Protein AF-A0A9P6ZFI5-F1 (afdb_monomer_lite)

Radius of gyration: 21.27 Å; chains: 1; bounding box: 38×54×69 Å

Organism: NCBI:txid48579

Secondary structure (DSSP, 8-state):
----PPP-----PPPP---HHHHHHHHHHHHHTGGGSBTTTB--HHHHHHHHHHHHHH-TT-SSSPPPHHHHHHHHHHHHHHHHHHHHHHHH---EEETTTEEE--GGGHHHHHHHHHHS-----STT--

Structure (mmCIF, N/CA/C/O backbone):
data_AF-A0A9P6ZFI5-F1
#
_entry.id   AF-A0A9P6ZFI5-F1
#
loop_
_atom_site.group_PDB
_atom_site.id
_atom_site.type_symbol
_atom_site.label_atom_id
_atom_site.label_alt_id
_atom_site.label_comp_id
_atom_site.label_asym_id
_atom_site.label_entity_id
_atom_site.label_seq_id
_atom_site.pdbx_PDB_ins_code
_atom_site.Cartn_x
_atom_site.Cartn_y
_atom_site.Cartn_z
_atom_site.occupancy
_atom_site.B_iso_or_equiv
_atom_site.auth_seq_id
_atom_site.auth_comp_id
_atom_site.auth_asym_id
_atom_site.auth_atom_id
_atom_site.pdbx_PDB_model_num
ATOM 1 N N . MET A 1 1 ? -13.463 -40.369 39.998 1.00 40.94 1 MET A N 1
ATOM 2 C CA . MET A 1 1 ? -12.414 -39.922 39.057 1.00 40.94 1 MET A CA 1
ATOM 3 C C . MET A 1 1 ? -13.086 -39.621 37.727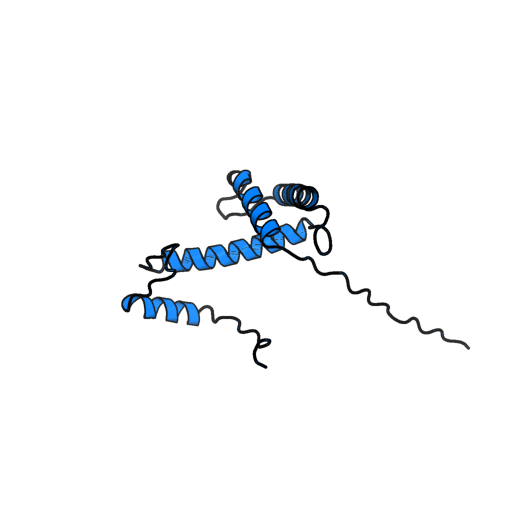 1.00 40.94 1 MET A C 1
ATOM 5 O O . MET A 1 1 ? -13.420 -40.551 37.013 1.00 40.94 1 MET A O 1
ATOM 9 N N . GLY A 1 2 ? -13.397 -38.354 37.452 1.00 41.78 2 GLY A N 1
ATOM 10 C CA . GLY A 1 2 ? -14.003 -37.929 36.188 1.00 41.78 2 GLY A CA 1
ATOM 11 C C . GLY A 1 2 ? -13.125 -36.852 35.573 1.00 41.78 2 GLY A C 1
ATOM 12 O O . GLY A 1 2 ? -13.186 -35.700 35.988 1.00 41.78 2 GLY A O 1
ATOM 13 N N . SER A 1 3 ? -12.255 -37.247 34.649 1.00 42.06 3 SER A N 1
ATOM 14 C CA . SER A 1 3 ? -11.393 -36.322 33.918 1.00 42.06 3 SER A CA 1
ATOM 15 C C . SER A 1 3 ? -12.181 -35.750 32.748 1.00 42.06 3 SER A C 1
ATOM 17 O O . SER A 1 3 ? -12.463 -36.445 31.777 1.00 42.06 3 SER A O 1
ATOM 19 N N . GLN A 1 4 ? -12.567 -34.484 32.861 1.00 42.50 4 GLN A N 1
ATOM 20 C CA . GLN A 1 4 ? -13.249 -33.748 31.805 1.00 42.50 4 GLN A CA 1
ATOM 21 C C . GLN A 1 4 ? -12.203 -33.186 30.835 1.00 42.50 4 GLN A C 1
ATOM 23 O O . GLN A 1 4 ? -11.473 -32.250 31.164 1.00 42.50 4 GLN A O 1
ATOM 28 N N . GLN A 1 5 ? -12.108 -33.782 29.646 1.00 44.12 5 GLN A N 1
ATOM 29 C CA . GLN A 1 5 ? -11.321 -33.245 28.535 1.00 44.12 5 GLN A CA 1
ATOM 30 C C . GLN A 1 5 ? -11.981 -31.958 28.018 1.00 44.12 5 GLN A C 1
ATOM 32 O O . GLN A 1 5 ? -13.176 -31.935 27.725 1.00 44.12 5 GLN A O 1
ATOM 37 N N . ARG A 1 6 ? -11.204 -30.872 27.925 1.00 48.00 6 ARG A N 1
ATOM 38 C CA . ARG A 1 6 ? -11.590 -29.651 27.206 1.00 48.00 6 ARG A CA 1
ATOM 39 C C . ARG A 1 6 ? -11.162 -29.791 25.748 1.00 48.00 6 ARG A C 1
ATOM 41 O O . ARG A 1 6 ? -9.970 -29.871 25.469 1.00 48.00 6 ARG A O 1
ATOM 48 N N . GLU A 1 7 ? -12.135 -29.783 24.847 1.00 42.41 7 GLU A N 1
ATOM 49 C CA . GLU A 1 7 ? -11.922 -29.663 23.403 1.00 42.41 7 GLU A CA 1
ATOM 50 C C . GLU A 1 7 ? -11.342 -28.275 23.058 1.00 42.41 7 GLU A C 1
ATOM 52 O O . GLU A 1 7 ? -11.862 -27.261 23.542 1.00 42.41 7 GLU A O 1
ATOM 57 N N . PRO A 1 8 ? -10.288 -28.173 22.227 1.00 46.66 8 PRO A N 1
ATOM 58 C CA . PRO A 1 8 ? -9.792 -26.890 21.754 1.00 46.66 8 PRO A CA 1
ATOM 59 C C . PRO A 1 8 ? -10.709 -26.370 20.640 1.00 46.66 8 PRO A C 1
ATOM 61 O O . PRO A 1 8 ? -10.638 -26.797 19.489 1.00 46.66 8 PRO A O 1
ATOM 64 N N . THR A 1 9 ? -11.573 -25.409 20.964 1.00 42.44 9 THR A N 1
ATOM 65 C CA . THR A 1 9 ? -12.352 -24.671 19.964 1.00 42.44 9 THR A CA 1
ATOM 66 C C . THR A 1 9 ? -11.446 -23.679 19.240 1.00 42.44 9 THR A C 1
ATOM 68 O O . THR A 1 9 ? -11.339 -22.502 19.587 1.00 42.44 9 THR A O 1
ATOM 71 N N . THR A 1 10 ? -10.760 -24.139 18.195 1.00 51.16 10 THR A N 1
ATOM 72 C CA . THR A 1 10 ? -9.990 -23.256 17.313 1.00 51.16 10 THR A CA 1
ATOM 73 C C . THR A 1 10 ? -10.960 -22.442 16.453 1.00 51.16 10 THR A C 1
ATOM 75 O O . THR A 1 10 ? -11.251 -22.779 15.306 1.00 51.16 10 THR A O 1
ATOM 78 N N . SER A 1 11 ? -11.494 -21.359 17.023 1.00 56.91 11 SER A N 1
ATOM 79 C CA . SER A 1 11 ? -12.245 -20.339 16.291 1.00 56.91 11 SER A CA 1
ATOM 80 C C . SER A 1 11 ? -11.355 -19.777 15.182 1.00 56.91 11 SER A C 1
ATOM 82 O O . SER A 1 11 ? -10.344 -19.109 15.429 1.00 56.91 11 SER A O 1
ATOM 84 N N . ARG A 1 12 ? -11.685 -20.124 13.935 1.00 64.50 12 ARG A N 1
ATOM 85 C CA . ARG A 1 12 ? -10.923 -19.740 12.749 1.00 64.50 12 ARG A CA 1
ATOM 86 C C . ARG A 1 12 ? -11.193 -18.256 12.491 1.00 64.50 12 ARG A C 1
ATOM 88 O O . ARG A 1 12 ? -12.205 -17.905 11.895 1.00 64.50 12 ARG A O 1
ATOM 95 N N . ARG A 1 13 ? -10.316 -17.374 12.988 1.00 65.56 13 ARG A N 1
ATOM 96 C CA . ARG A 1 13 ? -10.398 -15.926 12.730 1.00 65.56 13 ARG A CA 1
ATOM 97 C C . ARG A 1 13 ? -10.521 -15.684 11.223 1.00 65.56 13 ARG A C 1
ATOM 99 O O . ARG A 1 13 ? -9.667 -16.132 10.460 1.00 65.56 13 ARG A O 1
ATOM 106 N N . SER A 1 14 ? -11.569 -14.972 10.811 1.00 73.19 14 SER A N 1
ATOM 107 C CA . SER A 1 14 ? -11.767 -14.568 9.419 1.00 73.19 14 SER A CA 1
ATOM 108 C C . SER A 1 14 ? -10.541 -13.800 8.923 1.00 73.19 14 SER A C 1
ATOM 110 O O . SER A 1 14 ? -10.099 -12.848 9.566 1.00 73.19 14 SER A O 1
ATOM 112 N N . ALA A 1 15 ? -9.969 -14.225 7.796 1.00 84.75 15 ALA A N 1
ATOM 113 C CA . ALA A 1 15 ? -8.791 -13.583 7.224 1.00 84.75 15 ALA A CA 1
ATOM 114 C C . ALA A 1 15 ? -9.104 -12.147 6.767 1.00 84.75 15 ALA A C 1
ATOM 116 O O . ALA A 1 15 ? -10.215 -11.853 6.321 1.00 84.75 15 ALA A O 1
ATOM 117 N N . ILE A 1 16 ? -8.111 -11.254 6.852 1.00 90.06 16 ILE A N 1
ATOM 118 C CA . ILE A 1 16 ? -8.219 -9.903 6.288 1.00 90.06 16 ILE A CA 1
ATOM 119 C C . ILE A 1 16 ? -8.354 -10.016 4.769 1.00 90.06 16 ILE A C 1
ATOM 121 O O . ILE A 1 16 ? -7.474 -10.557 4.102 1.00 90.06 16 ILE A O 1
ATOM 125 N N . HIS A 1 17 ? -9.442 -9.471 4.232 1.00 93.12 17 HIS A N 1
ATOM 126 C CA . HIS A 1 17 ? -9.744 -9.483 2.805 1.00 93.12 17 HIS A CA 1
ATOM 127 C C . HIS A 1 17 ? -9.580 -8.086 2.208 1.00 93.12 17 HIS A C 1
ATOM 129 O O . HIS A 1 17 ? -10.130 -7.131 2.751 1.00 93.12 17 HIS A O 1
ATOM 135 N N . TRP A 1 18 ? -8.860 -7.970 1.095 1.00 94.31 18 TRP A N 1
ATOM 136 C CA . TRP A 1 18 ? -8.723 -6.730 0.331 1.00 94.31 18 TRP A CA 1
ATOM 137 C C . TRP A 1 18 ? -9.469 -6.866 -0.990 1.00 94.31 18 TRP A C 1
ATOM 139 O O . TRP A 1 18 ? -9.168 -7.759 -1.775 1.00 94.31 18 TRP A O 1
ATOM 149 N N . ASP A 1 19 ? -10.452 -5.999 -1.199 1.00 93.81 19 ASP A N 1
ATOM 150 C CA . ASP A 1 19 ? -11.112 -5.833 -2.491 1.00 93.81 19 ASP A CA 1
ATOM 151 C C . ASP A 1 19 ? -10.305 -4.878 -3.385 1.00 93.81 19 ASP A C 1
ATOM 153 O O . ASP A 1 19 ? -9.631 -3.974 -2.887 1.00 93.81 19 ASP A O 1
ATOM 157 N N . VAL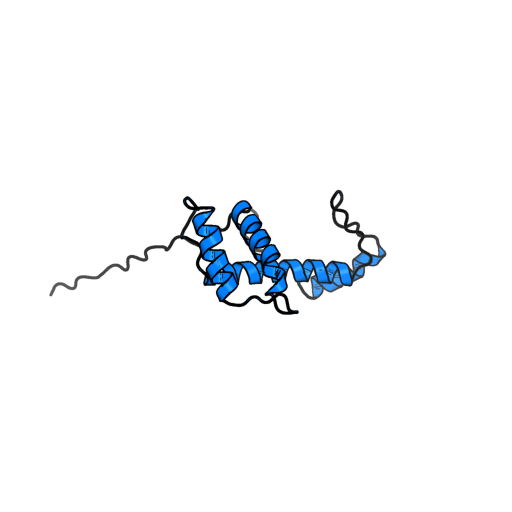 A 1 20 ? -10.426 -5.022 -4.703 1.00 93.94 20 VAL A N 1
ATOM 158 C CA . VAL A 1 20 ? -9.866 -4.098 -5.693 1.00 93.94 20 VAL A CA 1
ATOM 159 C C . VAL A 1 20 ? -10.291 -2.655 -5.407 1.00 93.94 20 VAL A C 1
ATOM 161 O O . VAL A 1 20 ? -9.460 -1.750 -5.487 1.00 93.94 20 VAL A O 1
ATOM 164 N N . GLU A 1 21 ? -11.547 -2.408 -5.026 1.00 95.19 21 GLU A N 1
ATOM 165 C CA . GLU A 1 21 ? -12.003 -1.049 -4.687 1.00 95.19 21 GLU A CA 1
ATOM 166 C C . GLU A 1 21 ? -11.318 -0.494 -3.432 1.00 95.19 21 GLU A C 1
ATOM 168 O O . GLU A 1 21 ? -10.950 0.683 -3.377 1.00 95.19 21 GLU A O 1
ATOM 173 N N . GLN A 1 22 ? -11.081 -1.355 -2.442 1.00 95.88 22 GLN A N 1
ATOM 174 C CA . GLN A 1 22 ? -10.384 -0.995 -1.208 1.00 95.88 22 GLN A CA 1
ATOM 175 C C . GLN A 1 22 ? -8.907 -0.711 -1.473 1.00 95.88 22 GLN A C 1
ATOM 177 O O . GLN A 1 22 ? -8.354 0.241 -0.928 1.00 95.88 22 GLN A O 1
ATOM 182 N N . GLU A 1 23 ? -8.267 -1.504 -2.331 1.00 96.31 23 GLU A N 1
ATOM 183 C CA . GLU A 1 23 ? -6.882 -1.291 -2.751 1.00 96.31 23 GLU A CA 1
ATOM 184 C C . GLU A 1 23 ? -6.709 0.006 -3.536 1.00 96.31 23 GLU A C 1
ATOM 186 O O . GLU A 1 23 ? -5.753 0.748 -3.293 1.00 96.31 23 GLU A O 1
ATOM 191 N N . LYS A 1 24 ? -7.650 0.315 -4.437 1.00 95.81 24 LYS A N 1
ATOM 192 C CA . LYS A 1 24 ? -7.678 1.586 -5.170 1.00 95.81 24 LYS A CA 1
ATOM 193 C C . LYS A 1 24 ? -7.816 2.764 -4.212 1.00 95.81 24 LYS A C 1
ATOM 195 O O . LYS A 1 24 ? -7.017 3.692 -4.284 1.00 95.81 24 LYS A O 1
ATOM 200 N N . ALA A 1 25 ? -8.773 2.706 -3.284 1.00 97.06 25 ALA A N 1
ATOM 201 C CA . ALA A 1 25 ? -8.965 3.755 -2.285 1.00 97.06 25 ALA A CA 1
ATOM 202 C C . ALA A 1 25 ? -7.741 3.921 -1.372 1.00 97.06 25 ALA A C 1
ATOM 204 O O . ALA A 1 25 ? -7.318 5.043 -1.109 1.00 97.06 25 ALA A O 1
ATOM 205 N N . PHE A 1 26 ? -7.132 2.815 -0.936 1.00 97.62 26 PHE A N 1
ATOM 206 C CA . PHE A 1 26 ? -5.913 2.842 -0.132 1.00 97.62 26 PHE A CA 1
ATOM 207 C C . PHE A 1 26 ? -4.746 3.484 -0.882 1.00 97.62 26 PHE A C 1
ATOM 209 O O . PHE A 1 26 ? -4.060 4.348 -0.344 1.00 97.62 26 PHE A O 1
ATOM 216 N N . THR A 1 27 ? -4.539 3.099 -2.140 1.00 96.56 27 THR A N 1
ATOM 217 C CA . THR A 1 27 ? -3.469 3.662 -2.970 1.00 96.56 27 THR A CA 1
ATOM 218 C C . THR A 1 27 ? -3.708 5.146 -3.228 1.00 96.56 27 THR A C 1
ATOM 220 O O . THR A 1 27 ? -2.784 5.939 -3.079 1.00 96.56 27 THR A O 1
ATOM 223 N N . ALA A 1 28 ? -4.946 5.543 -3.538 1.00 97.31 28 ALA A N 1
ATOM 224 C CA . ALA A 1 28 ? -5.314 6.945 -3.715 1.00 97.31 28 ALA A CA 1
ATOM 225 C C . ALA A 1 28 ? -5.035 7.767 -2.447 1.00 97.31 28 ALA A C 1
ATOM 227 O O . ALA A 1 28 ? -4.421 8.826 -2.537 1.00 97.31 28 ALA A O 1
ATOM 228 N N . PHE A 1 29 ? -5.393 7.245 -1.271 1.00 97.50 29 PHE A N 1
ATOM 229 C CA . PHE A 1 29 ? -5.067 7.866 0.013 1.00 97.50 29 PHE A CA 1
ATOM 230 C C . PHE A 1 29 ? -3.550 8.036 0.205 1.00 97.50 29 PHE A C 1
ATOM 232 O O . PHE A 1 29 ? -3.084 9.101 0.596 1.00 97.50 29 PHE A O 1
ATOM 239 N N . LEU A 1 30 ? -2.743 7.019 -0.102 1.00 95.88 30 LEU A N 1
ATOM 240 C CA . LEU A 1 30 ? -1.285 7.137 0.026 1.00 95.88 30 LEU A CA 1
ATOM 241 C C . LEU A 1 30 ? -0.687 8.146 -0.963 1.00 95.88 30 LEU A C 1
ATOM 243 O O . LEU A 1 30 ? 0.282 8.825 -0.634 1.00 95.88 30 LEU A O 1
ATOM 247 N N . VAL A 1 31 ? -1.275 8.285 -2.154 1.00 94.69 31 VAL A N 1
ATOM 248 C CA . VAL A 1 31 ? -0.865 9.296 -3.139 1.00 94.69 31 VAL A CA 1
ATOM 249 C C . VAL A 1 31 ? -1.133 10.714 -2.630 1.00 94.69 31 VAL A C 1
ATOM 251 O O . VAL A 1 31 ? -0.307 11.595 -2.871 1.00 94.69 31 VAL A O 1
ATOM 254 N N . THR A 1 32 ? -2.223 10.954 -1.891 1.00 96.19 32 THR A N 1
ATOM 255 C CA . THR A 1 32 ? -2.453 12.277 -1.281 1.00 96.19 32 THR A CA 1
ATOM 256 C C . THR A 1 32 ? -1.444 12.585 -0.175 1.00 96.19 32 THR A C 1
ATOM 258 O O . THR A 1 32 ? -1.094 13.743 0.004 1.00 96.19 32 THR A O 1
ATOM 261 N N . HIS A 1 33 ? -0.917 11.559 0.500 1.00 94.00 33 HIS A N 1
ATOM 262 C CA . HIS A 1 33 ? 0.111 11.682 1.544 1.00 94.00 33 HIS A CA 1
ATOM 263 C C . HIS A 1 33 ? 1.539 11.524 0.995 1.00 94.00 33 HIS A C 1
ATOM 265 O O . HIS A 1 33 ? 2.487 11.340 1.755 1.00 94.00 33 HIS A O 1
ATOM 271 N N . LYS A 1 34 ? 1.737 11.588 -0.331 1.00 90.50 34 LYS A N 1
ATOM 272 C CA . LYS A 1 34 ? 3.046 11.329 -0.960 1.00 90.50 34 LYS A CA 1
ATOM 273 C C . LYS A 1 34 ? 4.171 12.236 -0.449 1.00 90.50 34 LYS A C 1
ATOM 275 O O . LYS A 1 34 ? 5.314 11.806 -0.440 1.00 90.50 34 LYS A O 1
ATOM 280 N N . SER A 1 35 ? 3.862 13.470 -0.045 1.00 90.50 35 SER A N 1
ATOM 281 C CA . SER A 1 35 ? 4.841 14.428 0.495 1.00 90.50 35 SER A CA 1
ATOM 282 C C . SER A 1 35 ? 5.330 14.061 1.895 1.00 90.50 35 SER A C 1
ATOM 284 O O . SER A 1 35 ? 6.349 14.575 2.338 1.00 90.50 35 SER A O 1
ATOM 286 N N . GLU A 1 36 ? 4.608 13.187 2.594 1.00 90.69 36 GLU A N 1
ATOM 287 C CA . GLU A 1 36 ? 4.987 12.651 3.904 1.00 90.69 36 GLU A CA 1
ATOM 288 C C . GLU A 1 36 ? 5.782 11.346 3.787 1.00 90.69 36 GLU A C 1
ATOM 290 O O . GLU A 1 36 ? 6.244 10.805 4.797 1.00 90.69 36 GLU A O 1
ATOM 295 N N . ALA A 1 37 ? 5.919 10.817 2.568 1.00 88.06 37 ALA A N 1
ATOM 296 C CA . ALA A 1 37 ? 6.769 9.675 2.300 1.00 88.06 37 ALA A CA 1
ATOM 297 C C . ALA A 1 37 ? 8.238 10.104 2.288 1.00 88.06 37 ALA A C 1
ATOM 299 O O . ALA A 1 37 ? 8.601 11.135 1.729 1.00 88.06 37 ALA A O 1
ATOM 300 N N . GLU A 1 38 ? 9.096 9.264 2.853 1.00 87.94 38 GLU A N 1
ATOM 301 C CA . GLU A 1 38 ? 10.541 9.375 2.662 1.00 87.94 38 GLU A CA 1
ATOM 302 C C . GLU A 1 38 ? 10.921 9.011 1.217 1.00 87.94 38 GLU A C 1
ATOM 304 O O . GLU A 1 38 ? 10.169 8.311 0.528 1.00 87.94 38 GLU A O 1
ATOM 309 N N . ASP A 1 39 ? 12.132 9.379 0.787 1.00 81.75 39 ASP A N 1
ATOM 310 C CA . ASP A 1 39 ? 12.669 9.114 -0.564 1.00 81.75 39 ASP A CA 1
ATOM 311 C C . ASP A 1 39 ? 12.543 7.647 -1.001 1.00 81.75 39 ASP A C 1
ATOM 313 O O . ASP A 1 39 ? 12.414 7.318 -2.181 1.00 81.75 39 ASP A O 1
ATOM 317 N N . THR A 1 40 ? 12.532 6.732 -0.031 1.00 85.06 40 THR A N 1
ATOM 318 C CA . THR A 1 40 ? 12.394 5.297 -0.273 1.00 85.06 40 THR A CA 1
ATOM 319 C C . THR A 1 40 ? 10.947 4.836 -0.459 1.00 85.06 40 THR A C 1
ATOM 321 O O . THR A 1 40 ? 10.723 3.628 -0.505 1.00 85.06 40 THR A O 1
ATOM 324 N N . MET A 1 41 ? 9.955 5.729 -0.574 1.00 85.56 41 MET A N 1
ATOM 325 C CA . MET A 1 41 ? 8.517 5.407 -0.558 1.00 85.56 41 MET A CA 1
ATOM 326 C C . MET A 1 41 ? 8.112 4.673 0.732 1.00 85.56 41 MET A C 1
ATOM 328 O O . MET A 1 41 ? 7.464 3.615 0.720 1.00 85.56 41 MET A O 1
ATOM 332 N N . SER A 1 42 ? 8.602 5.178 1.859 1.00 90.25 42 SER A N 1
ATOM 333 C CA . SER A 1 42 ? 8.319 4.662 3.198 1.00 90.25 42 SER A CA 1
ATOM 334 C C . SER A 1 42 ? 7.467 5.682 3.943 1.00 90.25 42 SER A C 1
ATOM 336 O O . SER A 1 42 ? 7.768 6.870 3.916 1.00 90.25 42 SER A O 1
ATOM 338 N N . PHE A 1 43 ? 6.386 5.218 4.567 1.00 92.06 43 PHE A N 1
ATOM 339 C CA . PHE A 1 43 ? 5.446 6.068 5.296 1.00 92.06 43 PHE A CA 1
ATOM 340 C C . PHE A 1 43 ? 5.585 5.849 6.799 1.00 92.06 43 PHE A C 1
ATOM 342 O O . PHE A 1 43 ? 5.837 4.729 7.256 1.00 92.06 43 PHE A O 1
ATOM 349 N N . ARG A 1 44 ? 5.355 6.911 7.574 1.00 92.44 44 ARG A N 1
ATOM 350 C CA . ARG A 1 44 ? 5.271 6.830 9.035 1.00 92.44 44 ARG A CA 1
ATOM 351 C C . ARG A 1 44 ? 4.046 6.023 9.466 1.00 92.44 44 ARG A C 1
ATOM 353 O O . ARG A 1 44 ? 3.050 5.923 8.752 1.00 92.44 44 ARG A O 1
ATOM 360 N N . ASN A 1 45 ? 4.096 5.487 10.684 1.00 92.12 45 ASN A N 1
ATOM 361 C CA . ASN A 1 45 ? 2.973 4.746 11.268 1.00 92.12 45 ASN A CA 1
ATOM 362 C C . ASN A 1 45 ? 1.683 5.582 11.355 1.00 92.12 45 ASN A C 1
ATOM 364 O O . ASN A 1 45 ? 0.601 5.010 11.255 1.00 92.12 45 ASN A O 1
ATOM 368 N N . THR A 1 46 ? 1.795 6.906 11.502 1.00 94.88 46 THR A N 1
ATOM 369 C CA . THR A 1 46 ? 0.658 7.841 11.529 1.00 94.88 46 THR A CA 1
ATOM 370 C C . THR A 1 46 ? -0.165 7.762 10.248 1.00 94.88 46 THR A C 1
ATOM 372 O O . THR A 1 46 ? -1.356 7.492 10.322 1.00 94.88 46 THR A O 1
ATOM 375 N N . VAL A 1 47 ? 0.484 7.799 9.080 1.00 96.69 47 VAL A N 1
ATOM 376 C CA . VAL A 1 47 ? -0.184 7.667 7.773 1.00 96.69 47 VAL A CA 1
ATOM 377 C C . VAL A 1 47 ? -0.961 6.351 7.673 1.00 96.69 47 VAL A C 1
ATOM 379 O O . VAL A 1 47 ? -2.057 6.306 7.125 1.00 96.69 47 VAL A O 1
ATOM 382 N N . PHE A 1 48 ? -0.440 5.255 8.239 1.00 97.12 48 PHE A N 1
ATOM 383 C CA . PHE A 1 48 ? -1.156 3.974 8.253 1.00 97.12 48 PHE A CA 1
ATOM 384 C C . PHE A 1 48 ? -2.309 3.928 9.262 1.00 97.12 48 PHE A C 1
ATOM 386 O O . PHE A 1 48 ? -3.271 3.185 9.042 1.00 97.12 48 PHE A O 1
ATOM 393 N N . THR A 1 49 ? -2.230 4.682 10.359 1.00 97.31 49 THR A N 1
ATOM 394 C CA . THR A 1 49 ? -3.361 4.886 11.276 1.00 97.31 49 THR A CA 1
ATOM 395 C C . THR A 1 49 ? -4.472 5.647 10.560 1.00 97.31 49 THR A C 1
ATOM 397 O O . THR A 1 49 ? -5.612 5.185 10.539 1.00 97.31 49 THR A O 1
ATOM 400 N N . ASP A 1 50 ? -4.129 6.732 9.873 1.00 97.50 50 ASP A N 1
ATOM 401 C CA . ASP A 1 50 ? -5.092 7.566 9.154 1.00 97.50 50 ASP A CA 1
ATOM 402 C C . ASP A 1 50 ? -5.702 6.815 7.966 1.00 97.50 50 ASP A C 1
ATOM 404 O O . ASP A 1 50 ? -6.918 6.820 7.780 1.00 97.50 50 ASP A O 1
ATOM 408 N N . ALA A 1 51 ? -4.893 6.042 7.234 1.00 97.12 51 ALA A N 1
ATOM 409 C CA . ALA A 1 51 ? -5.376 5.153 6.180 1.00 97.12 51 ALA A CA 1
ATOM 410 C C . ALA A 1 51 ? -6.360 4.105 6.715 1.00 97.12 51 ALA A C 1
ATOM 412 O O . ALA A 1 51 ? -7.332 3.755 6.047 1.00 97.12 51 ALA A O 1
ATOM 413 N N . THR A 1 52 ? -6.116 3.597 7.927 1.00 97.50 52 THR A N 1
ATOM 414 C CA . THR A 1 52 ? -7.013 2.636 8.577 1.00 97.50 52 THR A CA 1
ATOM 415 C C . THR A 1 52 ? -8.378 3.264 8.841 1.00 97.50 52 THR A C 1
ATOM 417 O O . THR A 1 52 ? -9.401 2.669 8.498 1.00 97.50 52 THR A O 1
ATOM 420 N N . ILE A 1 53 ? -8.398 4.478 9.398 1.00 97.69 53 ILE A N 1
ATOM 421 C CA . ILE A 1 53 ? -9.631 5.240 9.629 1.00 97.69 53 ILE A CA 1
ATOM 422 C C . ILE A 1 53 ? -10.327 5.514 8.292 1.00 97.69 53 ILE A C 1
ATOM 424 O O . ILE A 1 53 ? -11.511 5.221 8.146 1.00 97.69 53 ILE A O 1
ATOM 428 N N . HIS A 1 54 ? -9.589 5.998 7.292 1.00 97.56 54 HIS A N 1
ATOM 429 C CA . HIS A 1 54 ? -10.126 6.321 5.973 1.00 97.56 54 HIS A CA 1
ATOM 430 C C . HIS A 1 54 ? -10.822 5.122 5.314 1.00 97.56 54 HIS A C 1
ATOM 432 O O . HIS A 1 54 ? -11.969 5.231 4.880 1.00 97.56 54 HIS A O 1
ATOM 438 N N . ILE A 1 55 ? -10.160 3.962 5.268 1.00 97.06 55 ILE A N 1
ATOM 439 C CA . ILE A 1 55 ? -10.712 2.758 4.634 1.00 97.06 55 ILE A CA 1
ATOM 440 C C . ILE A 1 55 ? -11.912 2.230 5.411 1.00 97.06 55 ILE A C 1
ATOM 442 O O . ILE A 1 55 ? -12.927 1.905 4.801 1.00 97.06 55 ILE A O 1
ATOM 446 N N . ASN A 1 56 ? -11.821 2.137 6.737 1.00 96.56 56 ASN A N 1
ATOM 447 C CA . ASN A 1 56 ? -12.909 1.569 7.529 1.00 96.56 56 ASN A CA 1
ATOM 448 C C . ASN A 1 56 ? -14.157 2.464 7.518 1.00 96.56 56 ASN A C 1
ATOM 450 O O . ASN A 1 56 ? -15.266 1.939 7.502 1.00 96.56 56 ASN A O 1
ATOM 454 N N . THR A 1 57 ? -13.987 3.787 7.435 1.00 97.38 57 THR A N 1
ATOM 455 C CA . THR A 1 57 ? -15.096 4.734 7.244 1.00 97.38 57 THR A CA 1
ATOM 456 C C . THR A 1 57 ? -15.684 4.647 5.837 1.00 97.38 57 THR A C 1
ATOM 458 O O . THR A 1 57 ? -16.901 4.677 5.677 1.00 97.38 57 THR A O 1
ATOM 461 N N . LYS A 1 58 ? -14.843 4.519 4.802 1.00 97.06 58 LYS A N 1
ATOM 462 C CA . LYS A 1 58 ? -15.299 4.433 3.405 1.00 97.06 58 LYS A CA 1
ATOM 463 C C . LYS A 1 58 ? -15.988 3.100 3.089 1.00 97.06 58 LYS A C 1
ATOM 465 O O . LYS A 1 58 ? -16.886 3.068 2.255 1.00 97.06 58 LYS A O 1
ATOM 470 N N . PHE A 1 59 ? -15.586 2.017 3.755 1.00 95.88 59 PHE A N 1
ATOM 471 C CA . PHE A 1 59 ? -16.116 0.666 3.561 1.00 95.88 59 PHE A CA 1
ATOM 472 C C . PHE A 1 59 ? -16.599 0.063 4.895 1.00 95.88 59 PHE A C 1
ATOM 474 O O . PHE A 1 59 ? -15.969 -0.864 5.421 1.00 95.88 59 PHE A O 1
ATOM 481 N N . PRO A 1 60 ? -17.725 0.552 5.451 1.00 93.38 60 PRO A N 1
ATOM 482 C CA . PRO A 1 60 ? -18.231 0.082 6.742 1.00 93.38 60 PRO A CA 1
ATOM 483 C C . PRO A 1 60 ? -18.713 -1.376 6.687 1.00 93.38 60 PRO A C 1
ATOM 485 O O . PRO A 1 60 ? -18.533 -2.123 7.642 1.00 93.38 60 PRO A O 1
ATOM 488 N N . ASN A 1 61 ? -19.238 -1.811 5.536 1.00 93.00 61 ASN A N 1
ATOM 489 C CA . ASN A 1 61 ? -19.757 -3.166 5.306 1.00 93.00 61 ASN A CA 1
ATOM 490 C C . ASN A 1 61 ? -18.737 -4.077 4.597 1.00 93.00 61 ASN A C 1
ATOM 492 O O . ASN A 1 61 ? -19.092 -4.910 3.765 1.00 93.00 61 ASN A O 1
ATOM 496 N N . GLN A 1 62 ? -17.445 -3.878 4.864 1.00 92.56 62 GLN A N 1
ATOM 497 C CA . GLN A 1 62 ? -16.380 -4.652 4.228 1.00 92.56 62 GLN A CA 1
ATOM 498 C C . GLN A 1 62 ? -16.420 -6.142 4.591 1.00 92.56 62 GLN A C 1
ATOM 500 O O . GLN A 1 62 ? -16.763 -6.531 5.705 1.00 92.56 62 GLN A O 1
ATOM 505 N N . LYS A 1 63 ? -15.978 -6.988 3.656 1.00 91.31 63 LYS A N 1
ATOM 506 C CA . LYS A 1 63 ? -15.789 -8.420 3.902 1.00 91.31 63 LYS A CA 1
ATOM 507 C C . LYS A 1 63 ? -14.617 -8.664 4.859 1.00 91.31 63 LYS A C 1
ATOM 509 O O . LYS A 1 63 ? -13.512 -8.162 4.644 1.00 91.31 63 LYS A O 1
ATOM 514 N N . GLY A 1 64 ? -14.843 -9.525 5.848 1.00 89.62 64 GLY A N 1
ATOM 515 C CA . GLY A 1 64 ? -13.839 -9.886 6.848 1.00 89.62 64 GLY A CA 1
ATOM 516 C C . GLY A 1 64 ? -13.680 -8.826 7.945 1.00 89.62 64 GLY A C 1
ATOM 517 O O . GLY A 1 64 ? -14.524 -7.943 8.078 1.00 89.62 64 GLY A O 1
ATOM 518 N 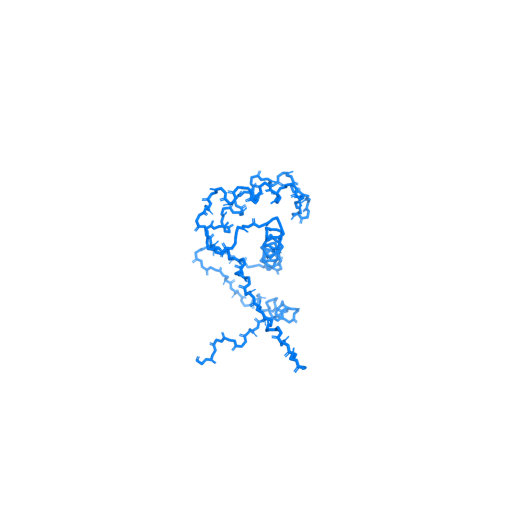N . PRO A 1 65 ? -12.620 -8.917 8.765 1.00 92.06 65 PRO A N 1
ATOM 519 C CA . PRO A 1 65 ? -12.379 -7.944 9.820 1.00 92.06 65 PRO A CA 1
ATOM 520 C C . PRO A 1 65 ? -12.057 -6.554 9.242 1.00 92.06 65 PRO A C 1
ATOM 522 O O . PRO A 1 65 ? -11.485 -6.472 8.144 1.00 92.06 65 PRO A O 1
ATOM 525 N N . PRO A 1 66 ? -12.323 -5.475 10.004 1.00 93.88 66 PRO A N 1
ATOM 526 C CA . PRO A 1 66 ? -11.838 -4.140 9.678 1.00 93.88 66 PRO A CA 1
ATOM 527 C C . PRO A 1 66 ? -10.330 -4.137 9.433 1.00 93.88 66 PRO A C 1
AT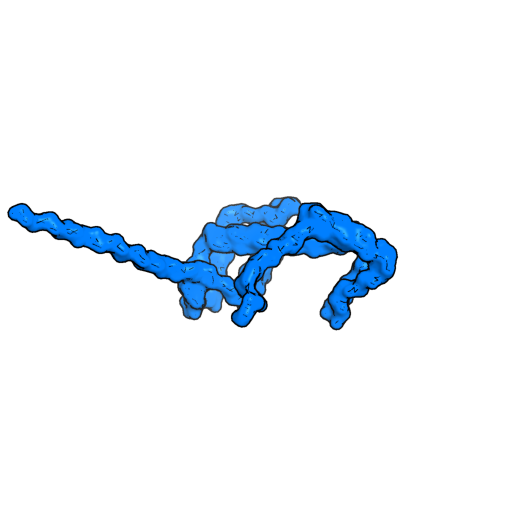OM 529 O O . PRO A 1 66 ? -9.575 -4.897 10.054 1.00 93.88 66 PRO A O 1
ATOM 532 N N . LYS A 1 67 ? -9.872 -3.260 8.539 1.00 95.00 67 LYS A N 1
ATOM 533 C CA . LYS A 1 67 ? -8.438 -3.096 8.310 1.00 95.00 67 LYS A CA 1
ATOM 534 C C . LYS A 1 67 ? -7.789 -2.576 9.579 1.00 95.00 67 LYS A C 1
ATOM 536 O O . LYS A 1 67 ? -8.325 -1.707 10.256 1.00 95.00 67 LYS A O 1
ATOM 541 N N . SER A 1 68 ? -6.639 -3.144 9.905 1.00 95.88 68 SER A N 1
ATOM 542 C CA . SER A 1 68 ? -5.757 -2.664 10.960 1.00 95.88 68 SER A CA 1
ATOM 543 C C . SER A 1 68 ? -4.564 -1.935 10.348 1.00 95.88 68 SER A C 1
ATOM 545 O O . SER A 1 68 ? -4.178 -2.202 9.204 1.00 95.88 68 SER A O 1
ATOM 547 N N . GLN A 1 69 ? -3.883 -1.124 11.155 1.00 96.31 69 GLN A N 1
ATOM 548 C CA . GLN A 1 69 ? -2.627 -0.484 10.761 1.00 96.31 69 GLN A CA 1
ATOM 549 C C . GLN A 1 69 ? -1.582 -1.506 10.269 1.00 96.31 69 GLN A C 1
ATOM 551 O O . GLN A 1 69 ? -0.855 -1.249 9.309 1.00 96.31 69 GLN A O 1
ATOM 556 N N . SER A 1 70 ? -1.503 -2.688 10.896 1.00 95.06 70 SER A N 1
ATOM 557 C CA . SER A 1 70 ? -0.611 -3.766 10.446 1.00 95.06 70 SER A CA 1
ATOM 558 C C . SER A 1 70 ? -1.010 -4.307 9.073 1.00 95.06 70 SER A C 1
ATOM 560 O O . SER A 1 70 ? -0.141 -4.487 8.223 1.00 95.06 70 SER A O 1
ATOM 562 N N . SER A 1 71 ? -2.308 -4.485 8.813 1.00 95.44 71 SER A N 1
ATOM 563 C CA . SER A 1 71 ? -2.787 -4.932 7.504 1.00 95.44 71 SER A CA 1
ATOM 564 C C . SER A 1 71 ? -2.494 -3.920 6.391 1.00 95.44 71 SER A C 1
ATOM 566 O O . SER A 1 71 ? -2.060 -4.324 5.314 1.00 95.44 71 SER A O 1
ATOM 568 N N . CYS A 1 72 ? -2.636 -2.617 6.663 1.00 96.75 72 CYS A N 1
ATOM 569 C CA . CYS A 1 72 ? -2.295 -1.547 5.724 1.00 96.75 72 CYS A CA 1
ATOM 570 C C . CYS A 1 72 ? -0.790 -1.533 5.416 1.00 96.75 72 CYS A C 1
ATOM 572 O O . CYS A 1 72 ? -0.400 -1.463 4.251 1.00 96.75 72 CYS A O 1
ATOM 574 N N . ARG A 1 73 ? 0.067 -1.695 6.436 1.00 95.56 73 ARG A N 1
ATOM 575 C CA . ARG A 1 73 ? 1.525 -1.809 6.253 1.00 95.56 73 ARG A CA 1
ATOM 576 C C . ARG A 1 73 ? 1.909 -3.006 5.390 1.00 95.56 73 ARG A C 1
ATOM 578 O O . ARG A 1 73 ? 2.666 -2.854 4.432 1.00 95.56 73 ARG A O 1
ATOM 585 N N . SER A 1 74 ? 1.371 -4.187 5.694 1.00 95.31 74 SER A N 1
ATOM 586 C CA . SER A 1 74 ? 1.623 -5.394 4.901 1.00 95.31 74 SER A CA 1
ATOM 587 C C . SER A 1 74 ? 1.139 -5.236 3.461 1.00 95.31 74 SER A C 1
ATOM 589 O O . SER A 1 74 ? 1.836 -5.646 2.531 1.00 95.31 74 SER A O 1
ATOM 591 N N . LYS A 1 75 ? -0.021 -4.597 3.260 1.00 96.06 75 LYS A N 1
ATOM 592 C CA . LYS A 1 75 ? -0.555 -4.332 1.925 1.00 96.06 75 LYS A CA 1
ATOM 593 C C . LYS A 1 75 ? 0.340 -3.381 1.135 1.00 96.06 75 LYS A C 1
ATOM 595 O O . LYS A 1 75 ? 0.680 -3.686 -0.006 1.00 96.06 75 LYS A O 1
ATOM 600 N N . TRP A 1 76 ? 0.790 -2.289 1.754 1.00 96.12 76 TRP A N 1
ATOM 601 C CA . TRP A 1 76 ? 1.726 -1.355 1.130 1.00 96.12 76 TRP A CA 1
ATOM 602 C C . TRP A 1 76 ? 3.052 -2.021 0.763 1.00 96.12 76 TRP A C 1
ATOM 604 O O . TRP A 1 76 ? 3.537 -1.843 -0.350 1.00 96.12 76 TRP A O 1
ATOM 614 N N . ALA A 1 77 ? 3.615 -2.847 1.649 1.00 94.44 77 ALA A N 1
ATOM 615 C CA . ALA A 1 77 ? 4.845 -3.580 1.362 1.00 94.44 77 ALA A CA 1
ATOM 616 C C . ALA A 1 77 ? 4.705 -4.486 0.124 1.00 94.44 77 ALA A C 1
ATOM 618 O O . ALA A 1 77 ? 5.610 -4.536 -0.712 1.00 94.44 77 ALA A O 1
ATOM 619 N N . ALA A 1 78 ? 3.561 -5.162 -0.027 1.00 94.50 78 ALA A N 1
ATOM 620 C CA . ALA A 1 78 ? 3.268 -5.974 -1.205 1.00 94.50 78 ALA A CA 1
ATOM 621 C C . ALA A 1 78 ? 3.131 -5.122 -2.481 1.00 94.50 78 ALA A C 1
ATOM 623 O O . ALA A 1 78 ? 3.759 -5.441 -3.490 1.00 94.50 78 ALA A O 1
ATOM 624 N N . LEU A 1 79 ? 2.380 -4.015 -2.427 1.00 94.50 79 LEU A N 1
ATOM 625 C CA . LEU A 1 79 ? 2.205 -3.095 -3.560 1.00 94.50 79 LEU A CA 1
ATOM 626 C C . LEU A 1 79 ? 3.538 -2.481 -4.004 1.00 94.50 79 LEU A C 1
ATOM 628 O O . LEU A 1 79 ? 3.889 -2.541 -5.181 1.00 94.50 79 LEU A O 1
ATOM 632 N N . LYS A 1 80 ? 4.326 -1.970 -3.054 1.00 92.81 80 LYS A N 1
ATOM 633 C CA . LYS A 1 80 ? 5.665 -1.415 -3.285 1.00 92.81 80 LYS A CA 1
ATOM 634 C C . LYS A 1 80 ? 6.602 -2.443 -3.915 1.00 92.81 80 LYS A C 1
ATOM 636 O O . LYS A 1 80 ? 7.363 -2.106 -4.819 1.00 92.81 80 LYS A O 1
ATOM 641 N N . LYS A 1 81 ? 6.537 -3.707 -3.477 1.00 92.00 81 LYS A N 1
ATOM 642 C CA . LYS A 1 81 ? 7.313 -4.796 -4.083 1.00 92.00 81 LYS A CA 1
ATOM 643 C C . LYS A 1 81 ? 6.940 -4.987 -5.553 1.00 92.00 81 LYS A C 1
ATOM 645 O O . LYS A 1 81 ? 7.839 -4.977 -6.388 1.00 92.00 81 LYS A O 1
ATOM 650 N N . SER A 1 82 ? 5.652 -5.123 -5.870 1.00 90.44 82 SER A N 1
ATOM 651 C CA . SER A 1 82 ? 5.182 -5.279 -7.254 1.00 90.44 82 SER A CA 1
ATOM 652 C C . SER A 1 82 ? 5.548 -4.076 -8.124 1.00 90.44 82 SER A C 1
ATOM 654 O O . SER A 1 82 ? 6.089 -4.251 -9.214 1.00 90.44 82 SER A O 1
ATOM 656 N N . TYR A 1 83 ? 5.355 -2.858 -7.611 1.00 90.81 83 TYR A N 1
ATOM 657 C CA . TYR A 1 83 ? 5.753 -1.624 -8.286 1.00 90.81 83 TYR A CA 1
ATOM 658 C C . TYR A 1 83 ? 7.250 -1.603 -8.609 1.00 90.81 83 TYR A C 1
ATOM 660 O O . TYR A 1 83 ? 7.628 -1.329 -9.744 1.00 90.81 83 TYR A O 1
ATOM 668 N N . ASN A 1 84 ? 8.110 -1.957 -7.650 1.00 89.06 84 ASN A N 1
ATOM 669 C CA . ASN A 1 84 ? 9.555 -1.991 -7.870 1.00 89.06 84 ASN A CA 1
ATOM 670 C C . ASN A 1 84 ? 9.973 -3.059 -8.889 1.00 89.06 84 ASN A C 1
ATOM 672 O O . ASN A 1 84 ? 10.933 -2.843 -9.622 1.00 89.06 84 ASN A O 1
ATOM 676 N N . VAL A 1 85 ? 9.266 -4.192 -8.980 1.00 87.06 85 VAL A N 1
ATOM 677 C CA . VAL A 1 85 ? 9.520 -5.165 -10.057 1.00 87.06 85 VAL A CA 1
ATOM 678 C C . VAL A 1 85 ? 9.237 -4.530 -11.417 1.00 87.06 85 VAL A C 1
ATOM 680 O O . VAL A 1 85 ? 10.117 -4.548 -12.274 1.00 87.06 85 VAL A O 1
ATOM 683 N N . VAL A 1 86 ? 8.065 -3.914 -11.593 1.00 84.50 86 VAL A N 1
ATOM 684 C CA . VAL A 1 86 ? 7.684 -3.256 -12.854 1.00 84.50 86 VAL A CA 1
ATOM 685 C C . VAL A 1 86 ? 8.630 -2.099 -13.184 1.00 84.50 86 VAL A C 1
ATOM 687 O O . VAL A 1 86 ? 9.091 -1.991 -14.317 1.00 84.50 86 VAL A O 1
ATOM 690 N N . LYS A 1 87 ? 8.981 -1.269 -12.195 1.00 84.94 87 LYS A N 1
ATOM 691 C CA . LYS A 1 87 ? 9.947 -0.174 -12.344 1.00 84.94 87 LYS A CA 1
ATOM 692 C C . LYS A 1 87 ? 11.305 -0.693 -12.819 1.00 84.94 87 LYS A C 1
ATOM 694 O O . LYS A 1 87 ? 11.845 -0.152 -13.775 1.00 84.94 87 LYS A O 1
ATOM 699 N N . ASN A 1 88 ? 11.824 -1.751 -12.195 1.00 84.06 88 ASN A N 1
ATOM 700 C CA . ASN A 1 88 ? 13.115 -2.328 -12.569 1.00 84.06 88 ASN A CA 1
ATOM 701 C C . ASN A 1 88 ? 13.089 -2.938 -13.975 1.00 84.06 88 ASN A C 1
ATOM 703 O O . ASN A 1 88 ? 14.066 -2.812 -14.706 1.00 84.06 88 ASN A O 1
ATOM 707 N N . ILE A 1 89 ? 11.986 -3.594 -14.357 1.00 80.56 89 ILE A N 1
ATOM 708 C CA . ILE A 1 89 ? 11.813 -4.107 -15.722 1.00 80.56 89 ILE A CA 1
ATOM 709 C C . ILE A 1 89 ? 11.886 -2.942 -16.708 1.00 80.56 89 ILE A C 1
ATOM 711 O O . ILE A 1 89 ? 12.724 -2.987 -17.598 1.00 80.56 89 ILE A O 1
ATOM 715 N N . LYS A 1 90 ? 11.114 -1.869 -16.480 1.00 76.62 90 LYS A N 1
ATOM 716 C CA . LYS A 1 90 ? 11.132 -0.663 -17.323 1.00 76.62 90 LYS A CA 1
ATOM 717 C C . LYS A 1 90 ? 12.528 -0.047 -17.450 1.00 76.62 90 LYS A C 1
ATOM 719 O O . LYS A 1 90 ? 12.896 0.376 -18.534 1.00 76.62 90 LYS A O 1
ATOM 724 N N . THR A 1 91 ? 13.317 -0.007 -16.372 1.00 77.25 91 THR A N 1
ATOM 725 C CA . THR A 1 91 ? 14.681 0.556 -16.412 1.00 77.25 91 THR A CA 1
ATOM 726 C C . THR A 1 91 ? 15.699 -0.337 -17.114 1.00 77.25 91 THR A C 1
ATOM 728 O O . THR A 1 91 ? 16.670 0.170 -17.659 1.00 77.25 91 THR A O 1
ATOM 731 N N . LEU A 1 92 ? 15.515 -1.660 -17.070 1.00 70.50 92 LEU A N 1
ATOM 732 C CA . LEU A 1 92 ? 16.423 -2.618 -17.711 1.00 70.50 92 LEU A CA 1
ATOM 733 C C . LEU A 1 92 ? 16.177 -2.744 -19.214 1.00 70.50 92 LEU A C 1
ATOM 735 O O . LEU A 1 92 ? 16.928 -3.426 -19.904 1.00 70.50 92 LEU A O 1
ATOM 739 N N . SER A 1 93 ? 15.111 -2.135 -19.714 1.00 58.94 93 SER A N 1
ATOM 740 C CA . SER A 1 93 ? 14.596 -2.441 -21.028 1.00 58.94 93 SER A CA 1
ATOM 741 C C . SER A 1 93 ? 14.386 -1.216 -21.889 1.00 58.94 93 SER A C 1
ATOM 743 O O . SER A 1 93 ? 13.740 -0.258 -21.471 1.00 58.94 93 SER A O 1
ATOM 745 N N . SER A 1 94 ? 14.719 -1.360 -23.161 1.00 56.19 94 SER A N 1
ATOM 746 C CA . SER A 1 94 ? 14.080 -0.623 -24.249 1.00 56.19 94 SER A CA 1
ATOM 747 C C . SER A 1 94 ? 12.637 -1.124 -24.498 1.00 56.19 94 SER A C 1
ATOM 749 O O . SER A 1 94 ? 12.212 -1.204 -25.645 1.00 56.19 94 SER A O 1
ATOM 751 N N . PHE A 1 95 ? 11.885 -1.544 -23.464 1.00 55.69 95 PHE A N 1
ATOM 752 C CA . PHE A 1 95 ? 10.486 -1.965 -23.612 1.00 55.69 95 PHE A CA 1
ATOM 753 C C . PHE A 1 95 ? 9.614 -0.733 -23.854 1.00 55.69 95 PHE A C 1
ATOM 755 O O . PHE A 1 95 ? 9.496 0.130 -22.982 1.00 55.69 95 PHE A O 1
ATOM 762 N N . SER A 1 96 ? 8.922 -0.685 -24.993 1.00 55.00 96 SER A N 1
ATOM 763 C CA . SER A 1 96 ? 7.740 0.164 -25.123 1.00 55.00 96 SER A CA 1
ATOM 764 C C . SER A 1 96 ? 6.576 -0.538 -24.414 1.00 55.00 96 SER A C 1
ATOM 766 O O . SER A 1 96 ? 5.992 -1.484 -24.945 1.00 55.00 96 SER A O 1
ATOM 768 N N . TRP A 1 97 ? 6.273 -0.125 -23.183 1.00 57.72 97 TRP A N 1
ATOM 769 C CA . TRP A 1 97 ? 5.011 -0.475 -22.528 1.00 57.72 97 TRP A CA 1
ATOM 770 C C . TRP A 1 97 ? 3.935 0.489 -23.037 1.00 57.72 97 TRP A C 1
ATOM 772 O O . TRP A 1 97 ? 4.065 1.691 -22.801 1.00 57.72 97 TRP A O 1
ATOM 782 N N . SER A 1 98 ? 2.899 -0.009 -23.715 1.00 59.69 98 SER A N 1
ATOM 783 C CA . SER A 1 98 ? 1.690 0.772 -24.008 1.00 59.69 98 SER A CA 1
ATOM 784 C C . SER A 1 98 ? 0.528 0.276 -23.154 1.00 59.69 98 SER A C 1
ATOM 786 O O . SER A 1 98 ? 0.385 -0.927 -22.922 1.00 59.69 98 SER A O 1
ATOM 788 N N . ASP A 1 99 ? -0.307 1.200 -22.681 1.00 56.53 99 ASP A N 1
ATOM 789 C CA . ASP A 1 99 ? -1.477 0.847 -21.873 1.00 56.53 99 ASP A CA 1
ATOM 790 C C . ASP A 1 99 ? -2.555 0.126 -22.707 1.00 56.53 99 ASP A C 1
ATOM 792 O O . ASP A 1 99 ? -3.341 -0.632 -22.141 1.00 56.53 99 ASP A O 1
ATOM 796 N N . GLU A 1 100 ? -2.549 0.268 -24.043 1.00 59.50 100 GLU A N 1
ATOM 797 C CA . GLU A 1 100 ? -3.431 -0.499 -24.935 1.00 59.50 100 GLU A CA 1
ATOM 798 C C . GLU A 1 100 ? -2.911 -1.906 -25.297 1.00 59.50 100 GLU A C 1
ATOM 800 O O . GLU A 1 100 ? -3.715 -2.777 -25.622 1.00 59.50 100 GLU A O 1
ATOM 805 N N . GLY A 1 101 ? -1.591 -2.145 -25.281 1.00 54.34 101 GLY A N 1
ATOM 806 C CA . GLY A 1 101 ? -0.973 -3.334 -25.899 1.00 54.34 101 GLY A CA 1
ATOM 807 C C . GLY A 1 101 ? -0.106 -4.207 -24.984 1.00 54.34 101 GLY A C 1
ATOM 808 O O . GLY A 1 101 ? 0.263 -5.315 -25.373 1.00 54.34 101 GLY A O 1
ATOM 809 N N . GLY A 1 102 ? 0.218 -3.756 -23.770 1.00 64.06 102 GLY A N 1
ATOM 810 C CA . GLY A 1 102 ? 1.111 -4.480 -22.861 1.00 64.06 102 GLY A CA 1
ATOM 811 C C . GLY A 1 102 ? 2.592 -4.376 -23.257 1.00 64.06 102 GLY A C 1
ATOM 812 O O . GLY A 1 102 ? 3.048 -3.343 -23.749 1.00 64.06 102 GLY A O 1
ATOM 813 N N . ILE A 1 103 ? 3.379 -5.427 -22.987 1.00 58.47 103 ILE A N 1
ATOM 814 C CA . ILE A 1 103 ? 4.818 -5.469 -23.313 1.00 58.47 103 ILE A CA 1
ATOM 815 C C . ILE A 1 103 ? 4.999 -5.855 -24.780 1.00 58.47 103 ILE A C 1
ATOM 817 O O . ILE A 1 103 ? 4.718 -6.992 -25.152 1.00 58.47 103 ILE A O 1
ATOM 821 N N . SER A 1 104 ? 5.570 -4.953 -25.580 1.00 55.69 104 SER A N 1
ATOM 822 C CA . SER A 1 104 ? 6.136 -5.320 -26.880 1.00 55.69 104 SER A CA 1
ATOM 823 C C . SER A 1 104 ? 7.575 -5.815 -26.687 1.00 55.69 104 SER A C 1
ATOM 825 O O . SER A 1 104 ? 8.490 -5.029 -26.435 1.00 55.69 104 SER A O 1
ATOM 827 N N . LEU A 1 105 ? 7.768 -7.137 -26.719 1.00 53.84 105 LEU A N 1
ATOM 828 C CA . LEU A 1 105 ? 9.076 -7.795 -26.624 1.00 53.84 105 LEU A CA 1
ATOM 829 C C . LEU A 1 105 ? 9.690 -7.868 -28.032 1.00 53.84 105 LEU A C 1
ATOM 831 O O . LEU A 1 105 ? 9.372 -8.767 -28.806 1.00 53.84 105 LEU A O 1
ATOM 835 N N . ILE A 1 106 ? 10.554 -6.915 -28.384 1.00 54.50 106 ILE A N 1
ATOM 836 C CA . ILE A 1 106 ? 11.393 -7.013 -29.591 1.00 54.50 106 ILE A CA 1
ATOM 837 C C . ILE A 1 106 ? 12.513 -8.042 -29.362 1.00 54.50 106 ILE A C 1
ATOM 839 O O . ILE A 1 106 ? 12.940 -8.258 -28.230 1.00 54.50 106 ILE A O 1
ATOM 843 N N . ALA A 1 107 ? 12.995 -8.700 -30.422 1.00 53.97 107 ALA A N 1
ATOM 844 C CA . ALA A 1 107 ? 13.927 -9.836 -30.332 1.00 53.97 107 ALA A CA 1
ATOM 845 C C . ALA A 1 107 ? 15.17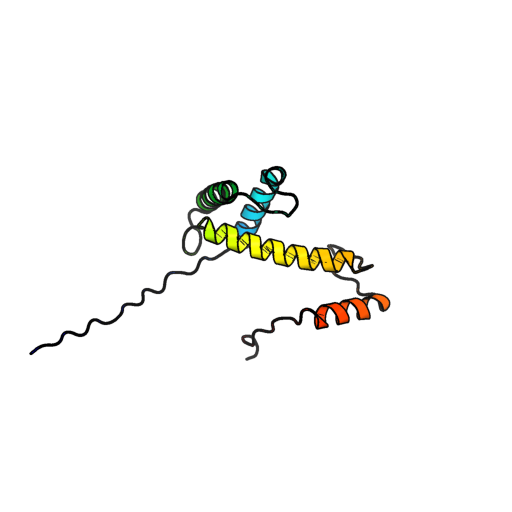9 -9.569 -29.460 1.00 53.97 107 ALA A C 1
ATOM 847 O O . ALA A 1 107 ? 15.648 -10.473 -28.765 1.00 53.97 107 ALA A O 1
ATOM 848 N N . GLU A 1 108 ? 15.662 -8.323 -29.412 1.00 53.31 108 GLU A N 1
ATOM 849 C CA . GLU A 1 108 ? 16.787 -7.882 -28.570 1.00 53.31 108 GLU A CA 1
ATOM 850 C C . GLU A 1 108 ? 16.504 -7.915 -27.056 1.00 53.31 108 GLU A C 1
ATOM 852 O O . GLU A 1 108 ? 17.426 -8.075 -26.259 1.00 53.31 108 GLU A O 1
ATOM 857 N N . THR A 1 109 ? 15.244 -7.802 -26.621 1.00 53.72 109 THR A N 1
ATOM 858 C CA . THR A 1 109 ? 14.881 -7.778 -25.189 1.00 53.72 109 THR A CA 1
ATOM 859 C C . THR A 1 109 ? 14.615 -9.166 -24.596 1.00 53.72 109 THR A C 1
ATOM 861 O O . THR A 1 109 ? 14.466 -9.288 -23.377 1.00 53.72 109 THR A O 1
ATOM 864 N N . SER A 1 110 ? 14.627 -10.222 -25.420 1.00 58.66 110 SER A N 1
ATOM 865 C CA . SER A 1 110 ? 14.479 -11.616 -24.971 1.00 58.66 110 SER A CA 1
ATOM 866 C C . SER A 1 110 ? 15.556 -12.017 -23.951 1.00 58.66 110 SER A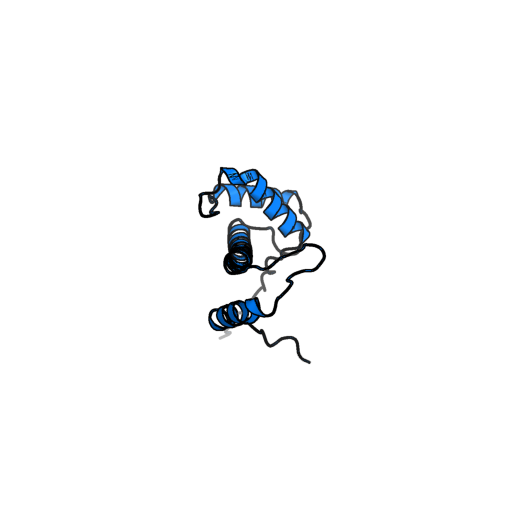 C 1
ATOM 868 O O . SER A 1 110 ? 15.237 -12.558 -22.894 1.00 58.66 110 SER A O 1
ATOM 870 N N . GLY A 1 111 ? 16.820 -11.646 -24.186 1.00 63.62 111 GLY A N 1
ATOM 871 C CA . GLY A 1 111 ? 17.933 -11.965 -23.285 1.00 63.62 111 GLY A CA 1
ATOM 872 C C . GLY A 1 111 ? 17.839 -11.291 -21.910 1.00 63.62 111 GLY A C 1
ATOM 873 O O . GLY A 1 111 ? 18.156 -11.908 -20.892 1.00 63.62 111 GLY A O 1
ATOM 874 N N . ALA A 1 112 ? 17.354 -10.046 -21.851 1.00 63.53 112 ALA A N 1
ATOM 875 C CA . ALA A 1 112 ? 17.158 -9.327 -20.589 1.00 63.53 112 ALA A CA 1
ATOM 876 C C . ALA A 1 112 ? 15.996 -9.914 -19.767 1.00 63.53 112 ALA A C 1
ATOM 878 O O . ALA A 1 112 ? 16.072 -9.981 -18.537 1.00 63.53 112 ALA A O 1
ATOM 879 N N . TRP A 1 113 ? 14.938 -10.374 -20.444 1.00 66.06 113 TRP A N 1
ATOM 880 C CA . TRP A 1 113 ? 13.810 -11.061 -19.816 1.00 66.06 113 TRP A CA 1
ATOM 881 C C . TRP A 1 113 ? 14.219 -12.419 -19.231 1.00 66.06 113 TRP A C 1
ATOM 883 O O . TRP A 1 113 ? 13.955 -12.684 -18.057 1.00 66.06 113 TRP A O 1
ATOM 893 N N . GLU A 1 114 ? 14.957 -13.230 -19.993 1.00 66.94 114 GLU A N 1
ATOM 894 C CA . GLU A 1 114 ? 15.500 -14.515 -19.531 1.00 66.94 114 GLU A CA 1
ATOM 895 C C . GLU A 1 114 ? 16.445 -14.347 -18.331 1.00 66.94 114 GLU A C 1
ATOM 897 O O . GLU A 1 114 ? 16.334 -15.056 -17.326 1.00 66.94 114 GLU A O 1
ATOM 902 N N . ALA A 1 115 ? 17.334 -13.348 -18.369 1.00 70.50 115 ALA A N 1
ATOM 903 C CA . ALA A 1 115 ? 18.200 -13.026 -17.237 1.00 70.50 115 ALA A CA 1
ATOM 904 C C . ALA A 1 115 ? 17.393 -12.641 -15.983 1.00 70.50 115 ALA A C 1
ATOM 906 O O . ALA A 1 115 ? 17.726 -13.060 -14.872 1.00 70.50 115 ALA A O 1
ATOM 907 N N . HIS A 1 116 ? 16.299 -11.890 -16.145 1.00 65.31 116 HIS A N 1
ATOM 908 C CA . HIS A 1 116 ? 15.416 -11.523 -15.040 1.00 65.31 116 HIS A CA 1
ATOM 909 C C . HIS A 1 116 ? 14.704 -12.734 -14.426 1.00 65.31 116 HIS A C 1
ATOM 911 O O . HIS A 1 116 ? 14.667 -12.861 -13.198 1.00 65.31 116 HIS A O 1
ATOM 917 N N . LEU A 1 117 ? 14.164 -13.629 -15.262 1.00 72.81 117 LEU A N 1
ATOM 918 C CA . LEU A 1 117 ? 13.515 -14.869 -14.824 1.00 72.81 117 LEU A CA 1
ATOM 919 C C . LEU A 1 117 ? 14.495 -15.797 -14.101 1.00 72.81 117 LEU A C 1
ATOM 921 O O . LEU A 1 117 ? 14.126 -16.419 -13.107 1.00 72.81 117 LEU A O 1
ATOM 925 N N . LYS A 1 118 ? 15.761 -15.833 -14.529 1.00 71.62 118 LYS A N 1
ATOM 926 C CA . LYS A 1 118 ? 16.811 -16.620 -13.870 1.00 71.62 118 LYS A CA 1
ATOM 927 C C . LYS A 1 118 ? 17.130 -16.119 -12.458 1.00 71.62 118 LYS A C 1
ATOM 929 O O . LYS A 1 118 ? 17.398 -16.923 -11.570 1.00 71.62 118 LYS A O 1
ATOM 934 N N . VAL A 1 119 ? 17.074 -14.804 -12.231 1.00 71.69 119 VAL A N 1
ATOM 935 C CA . VAL A 1 119 ? 17.303 -14.193 -10.906 1.00 71.69 119 VAL A CA 1
ATOM 936 C C . VAL A 1 119 ? 16.050 -14.260 -10.025 1.00 71.69 119 VAL A C 1
ATOM 938 O O . VAL A 1 119 ? 16.152 -14.333 -8.799 1.00 71.69 119 VAL A O 1
ATOM 941 N N . ARG A 1 120 ? 14.853 -14.232 -10.624 1.00 64.12 120 ARG A N 1
ATOM 942 C CA . ARG A 1 120 ? 13.569 -14.283 -9.911 1.00 64.12 120 ARG A CA 1
ATOM 943 C C . ARG A 1 120 ? 12.582 -15.212 -10.621 1.00 64.12 120 ARG A C 1
ATOM 945 O O . ARG A 1 120 ? 11.669 -14.719 -11.286 1.00 64.12 120 ARG A O 1
ATOM 952 N N . PRO A 1 121 ? 12.720 -16.536 -10.442 1.00 65.62 121 PRO A N 1
ATOM 953 C CA . PRO A 1 121 ? 11.793 -17.480 -11.039 1.00 65.62 121 PRO A CA 1
ATOM 954 C C . PRO A 1 121 ? 10.375 -17.245 -10.492 1.00 65.62 121 PRO A C 1
ATOM 956 O O . PRO A 1 121 ? 10.209 -16.973 -9.293 1.00 65.62 121 PRO A O 1
ATOM 959 N N . PRO A 1 122 ? 9.337 -17.313 -11.344 1.00 56.09 122 PRO A N 1
ATOM 960 C CA . PRO A 1 122 ? 7.962 -17.140 -10.907 1.00 56.09 122 PRO A CA 1
ATOM 961 C C . PRO A 1 122 ? 7.602 -18.212 -9.874 1.00 56.09 122 PRO A C 1
ATOM 963 O O . PRO A 1 122 ? 7.905 -19.393 -10.037 1.00 56.09 122 PRO A O 1
ATOM 966 N N . LYS A 1 123 ? 6.939 -17.804 -8.787 1.00 55.50 123 LYS A N 1
ATOM 967 C CA . LYS A 1 123 ? 6.370 -18.756 -7.828 1.00 55.50 123 LYS A CA 1
ATOM 968 C C . LYS A 1 123 ? 5.116 -19.370 -8.436 1.00 55.50 123 LYS A C 1
ATOM 970 O O . LYS A 1 123 ? 4.041 -18.782 -8.361 1.00 55.50 123 LYS A O 1
ATOM 975 N N . ILE A 1 124 ? 5.267 -20.547 -9.026 1.00 48.50 124 ILE A N 1
ATOM 976 C CA . ILE A 1 124 ? 4.152 -21.363 -9.500 1.00 48.50 124 ILE A CA 1
ATOM 977 C C . ILE A 1 124 ? 3.598 -22.091 -8.271 1.00 48.50 124 ILE A C 1
ATOM 979 O O . ILE A 1 124 ? 4.243 -22.988 -7.732 1.00 48.50 124 ILE A O 1
ATOM 983 N N . SER A 1 125 ? 2.444 -21.654 -7.764 1.00 38.28 125 SER A N 1
ATOM 984 C CA . SER A 1 125 ? 1.724 -22.403 -6.730 1.00 38.28 125 SER A CA 1
ATOM 985 C C . SER A 1 125 ? 0.905 -23.492 -7.433 1.00 38.28 125 SER A C 1
ATOM 987 O O . SER A 1 125 ? 0.132 -23.144 -8.325 1.00 38.28 125 SER A O 1
ATOM 989 N N . PRO A 1 126 ? 1.035 -24.782 -7.078 1.00 41.41 126 PRO A N 1
ATOM 990 C CA . PRO A 1 126 ? 0.461 -25.893 -7.848 1.00 41.41 126 PRO A CA 1
ATOM 991 C C . PRO A 1 126 ? -1.075 -26.004 -7.789 1.00 41.41 126 PRO A C 1
ATOM 993 O O . PRO A 1 126 ? -1.643 -26.971 -8.284 1.00 41.41 126 PRO A O 1
ATOM 996 N N . HIS A 1 127 ? -1.784 -25.034 -7.211 1.00 46.84 127 HIS A N 1
ATOM 997 C CA . HIS A 1 127 ? -3.230 -25.117 -7.016 1.00 46.84 127 HIS A CA 1
ATOM 998 C C . HIS A 1 127 ? -3.999 -24.476 -8.182 1.00 46.84 127 HIS A C 1
ATOM 1000 O O . HIS A 1 127 ? -4.601 -23.414 -8.037 1.00 46.84 127 HIS A O 1
ATOM 1006 N N . GLY A 1 128 ? -3.939 -25.105 -9.355 1.00 43.28 128 GLY A N 1
ATOM 1007 C CA . GLY A 1 128 ? -4.666 -24.643 -10.544 1.00 43.28 128 GLY A CA 1
ATOM 1008 C C . GLY A 1 128 ? -4.643 -25.586 -11.748 1.00 43.28 128 GLY A C 1
ATOM 1009 O O . GLY A 1 128 ? -4.989 -25.161 -12.843 1.00 43.28 128 GLY A O 1
ATOM 1010 N N . MET A 1 129 ? -4.233 -26.841 -11.570 1.00 41.19 129 MET A N 1
ATOM 1011 C CA . MET A 1 129 ? -4.404 -27.890 -12.575 1.00 41.19 129 MET A CA 1
ATOM 1012 C C . MET A 1 129 ? -5.017 -29.101 -11.883 1.00 41.19 129 MET A C 1
ATOM 1014 O O . MET A 1 129 ? -4.290 -29.856 -11.248 1.00 41.19 129 MET A O 1
ATOM 1018 N N . VAL A 1 130 ? -6.349 -29.164 -11.900 1.00 43.28 130 VAL A N 1
ATOM 1019 C CA . VAL A 1 130 ? -7.263 -30.297 -12.162 1.00 43.28 130 VAL A CA 1
ATOM 1020 C C . VAL A 1 130 ? -8.677 -29.754 -11.967 1.00 43.28 130 VAL A C 1
ATOM 1022 O O . VAL A 1 130 ? -8.916 -29.102 -10.924 1.00 43.28 130 VAL A O 1
#

InterPro domains:
  IPR024752 Myb/SANT-like domain [PF12776] (17-100)

pLDDT: mean 77.61, std 19.63, range [38.28, 97.69]

Foldseek 3Di:
DDDDDDDDPPPPAWDDDDDPVLLVQLVVLLVVVVVQADPLRDHDLVSLVVSQVRSCVVCVPDPHDRDDSVNSVVSVVVVSVVVVVVVVLVVLDPWDADPVPGTDDDPVCPVVVVVVCVVPPDPDDPPPDD

Sequence (130 aa):
MGSQQREPTTSRRSAIHWDVEQEKAFTAFLVTHKSEAEDTMSFRNTVFTDATIHINTKFPNQKGPPKSQSSCRSKWAALKKSYNVVKNIKTLSSFSWSDEGGISLIAETSGAWEAHLKVRPPKISPHGMV